Protein 8E5D (pdb70)

Nearest PDB structures (foldseek):
  8e5e-assembly1_A  TM=1.001E+00  e=7.932E-30  Burkholderia cenocepacia
  6u08-assembly4_G  TM=1.001E+00  e=7.560E-28  Burkholderia cenocepacia
  3vow-assembly2_B  TM=5.493E-01  e=1.308E-01  Homo sapiens
  4j4j-assembly1_A  TM=4.935E-01  e=2.677E-01  Homo sapiens
  8rxx-assembly1_LR  TM=5.336E-01  e=4.122E+00  Leishmania major strain Friedlin

Secondary structure (DSSP, 8-state):
-EEEETTEEEEPPP----SSS-EEEEEEE-TTS-EEEEEEES----S-TTSTTTTSHHHHHHHHHHHHT--EEEEEE--TT-B-HHHHHHHHHHSPTT-EEEEEPPTT----STT-BSS-EEEE--S--PPP----

Foldseek 3Di:
DWDDAPPDTDDADDDDACPPKKKKKKWHADPVRDIDIDIAIADDDAQCPVQPCCRHPLNVVQLVCVVVVGQEMEMEMEALQADAQSCVPCSLQSHAAQRKYKYAYDPNRHHDDPRGDNHIDIHGHDHHYRDGDDDD

Solvent-accessible surface area: 7629 Å² total; per-residue (Å²): 95,54,62,64,2,52,121,73,122,21,61,66,40,179,45,78,96,83,125,52,75,21,21,0,12,0,25,41,48,46,158,102,35,29,57,74,66,90,102,18,57,26,59,47,144,44,93,41,95,77,30,54,0,0,16,62,4,4,0,41,0,0,23,41,0,70,115,83,64,19,85,61,0,2,0,3,9,13,24,57,76,5,7,35,16,111,4,48,119,61,0,62,29,0,0,33,110,118,4,83,0,15,1,12,10,38,167,66,12,122,56,106,154,237,44,22,22,23,110,34,73,80,9,62,5,50,86,92,62,13,160,87,50,150,189,217

Structure (mmCIF, N/CA/C/O backbone):
data_8E5D
#
_entry.id   8E5D
#
_cell.length_a   31.699
_cell.length_b   94.611
_cell.length_c   138.465
_cell.angle_alpha   90.00
_cell.angle_beta   90.00
_cell.angle_gamma   90.00
#
_symmetry.space_group_name_H-M   'P 2 2 21'
#
loop_
_entity.id
_entity.type
_entity.pdbx_description
1 polymer 'Double-stranded DNA deaminase toxin A'
2 polymer "DNA (5'-D(*GP*TP*AP*CP*CP*GP*GP*AP*CP*GP*TP*TP*GP*C)-3')"
3 polymer "DNA (5'-D(*GP*TP*AP*CP*CP*GP*GP*AP*CP*GP*TP*TP*GP*C)-3')"
4 non-polymer 'ZINC ION'
5 non-polymer 'MAGNESIUM ION'
6 non-polymer 'PHOSPHATE ION'
7 water water
#
loop_
_atom_site.group_PDB
_atom_site.id
_atom_site.type_symbol
_atom_site.label_atom_id
_atom_site.label_alt_id
_atom_site.label_comp_id
_atom_site.label_asym_id
_atom_site.label_entity_id
_atom_site.label_seq_id
_atom_site.pdbx_PDB_ins_code
_atom_site.Cartn_x
_atom_site.Cartn_y
_atom_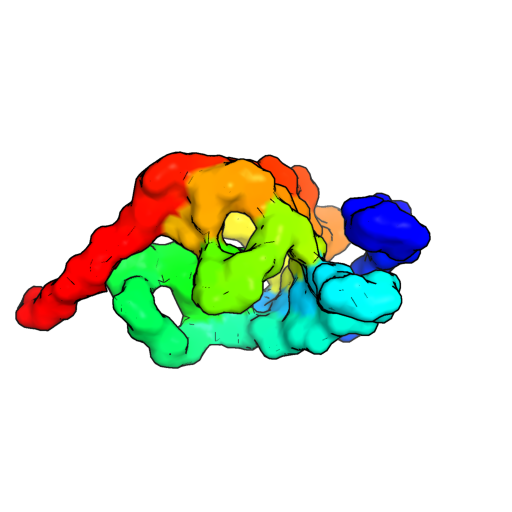site.Cartn_z
_atom_site.occupancy
_atom_site.B_iso_or_equiv
_atom_site.auth_seq_id
_atom_site.auth_comp_id
_atom_site.auth_asym_id
_atom_site.auth_atom_id
_atom_site.pdbx_PDB_model_num
ATOM 1 N N . GLY A 1 1 ? 11.688 -1.459 -2.647 1.00 71.72 1290 GLY A N 1
ATOM 2 C CA . GLY A 1 1 ? 11.000 -2.610 -3.200 1.00 48.63 1290 GLY A CA 1
ATOM 3 C C . GLY A 1 1 ? 9.491 -2.462 -3.158 1.00 59.41 1290 GLY A C 1
ATOM 4 O O . GLY A 1 1 ? 8.788 -3.322 -2.619 1.00 56.15 1290 GLY A O 1
ATOM 5 N N . SER A 1 2 ? 8.992 -1.367 -3.727 1.00 50.08 1291 SER A N 1
ATOM 6 C CA . SER A 1 2 ? 7.564 -1.096 -3.801 1.00 43.86 1291 SER A CA 1
ATOM 7 C C . SER A 1 2 ? 7.082 -1.156 -5.248 1.00 59.71 1291 SER A C 1
ATOM 8 O O . SER A 1 2 ? 7.864 -1.057 -6.200 1.00 57.78 1291 SER A O 1
ATOM 11 N N . TYR A 1 3 ? 5.768 -1.301 -5.403 1.00 48.14 1292 TYR A N 1
ATOM 12 C CA . TYR A 1 3 ? 5.160 -1.560 -6.699 1.00 44.51 1292 TYR A CA 1
ATOM 13 C C . TYR A 1 3 ? 3.925 -0.693 -6.875 1.00 48.27 1292 TYR A C 1
ATOM 14 O O . TYR A 1 3 ? 3.190 -0.444 -5.916 1.00 53.11 1292 TYR A O 1
ATOM 23 N N . ALA A 1 4 ? 3.703 -0.242 -8.107 1.00 47.11 1293 ALA A N 1
ATOM 24 C CA . ALA A 1 4 ? 2.649 0.717 -8.404 1.00 40.69 1293 ALA A CA 1
ATOM 25 C C . ALA A 1 4 ? 1.370 -0.018 -8.779 1.00 47.28 1293 ALA A C 1
ATOM 26 O O . ALA A 1 4 ? 1.354 -0.821 -9.719 1.00 67.72 1293 ALA A O 1
ATOM 28 N N . LEU A 1 5 ? 0.304 0.262 -8.040 1.00 49.41 1294 LEU A N 1
ATOM 29 C CA . LEU A 1 5 ? -1.032 -0.255 -8.317 1.00 46.87 1294 LEU A CA 1
ATOM 30 C C . LEU A 1 5 ? -1.943 0.968 -8.331 1.00 60.44 1294 LEU A C 1
ATOM 31 O O . LEU A 1 5 ? -2.401 1.424 -7.277 1.00 67.55 1294 LEU A O 1
ATOM 36 N N . GLY A 1 6 ? -2.176 1.519 -9.520 1.00 50.81 1295 GLY A N 1
ATOM 37 C CA . GLY A 1 6 ? -2.839 2.795 -9.629 1.00 50.50 1295 GLY A CA 1
ATOM 38 C C . GLY A 1 6 ? -2.078 3.855 -8.857 1.00 64.47 1295 GLY A C 1
ATOM 39 O O . GLY A 1 6 ? -0.864 4.020 -9.013 1.00 53.14 1295 GLY A O 1
ATOM 40 N N . PRO A 1 7 ? -2.776 4.589 -7.991 1.00 65.59 1296 PRO A N 1
ATOM 41 C CA . PRO A 1 7 ? -2.110 5.590 -7.151 1.00 57.96 1296 PRO A CA 1
ATOM 42 C C . PRO A 1 7 ? -1.494 5.037 -5.875 1.00 66.13 1296 PRO A C 1
ATOM 43 O O . PRO A 1 7 ? -1.037 5.827 -5.042 1.00 52.82 1296 PRO A O 1
ATOM 47 N N . TYR A 1 8 ? -1.466 3.718 -5.693 1.00 61.95 1297 TYR A N 1
ATOM 48 C CA . TYR A 1 8 ? -0.890 3.119 -4.499 1.00 54.81 1297 TYR A CA 1
ATOM 49 C C . TYR A 1 8 ? 0.507 2.582 -4.786 1.00 54.46 1297 TYR A C 1
ATOM 50 O O . TYR A 1 8 ? 0.804 2.122 -5.890 1.00 51.97 1297 TYR A O 1
ATOM 59 N N . GLN A 1 9 ? 1.362 2.646 -3.770 1.00 56.61 1298 GLN A N 1
ATOM 60 C CA . GLN A 1 9 ? 2.745 2.183 -3.855 1.00 38.82 1298 GLN A CA 1
ATOM 61 C C . GLN A 1 9 ? 2.929 1.164 -2.733 1.00 42.88 1298 GLN A C 1
ATOM 62 O O . GLN A 1 9 ? 3.119 1.542 -1.572 1.00 48.79 1298 GLN A O 1
ATOM 68 N N . ILE A 1 10 ? 2.872 -0.124 -3.075 1.00 40.66 1299 ILE A N 1
ATOM 69 C CA . ILE A 1 10 ? 2.716 -1.202 -2.103 1.00 38.08 1299 ILE A CA 1
ATOM 70 C C . ILE A 1 10 ? 3.962 -2.073 -2.066 1.00 36.41 1299 ILE A C 1
ATOM 71 O O . ILE A 1 10 ? 4.489 -2.467 -3.110 1.00 44.39 1299 ILE A O 1
ATOM 76 N N . SER A 1 11 ? 4.411 -2.399 -0.858 1.00 36.31 1300 SER A N 1
ATOM 77 C CA . SER A 1 11 ? 5.516 -3.317 -0.629 1.00 44.40 1300 SER A CA 1
ATOM 78 C C . SER A 1 11 ? 4.993 -4.623 -0.045 1.00 42.37 1300 SER A C 1
ATOM 79 O O . SER A 1 11 ? 3.816 -4.753 0.301 1.00 53.90 1300 SER A O 1
ATOM 82 N N . ALA A 1 12 ? 5.894 -5.590 0.065 1.00 49.89 1301 ALA A N 1
ATOM 83 C CA . ALA A 1 12 ? 5.510 -6.922 0.499 1.00 37.92 1301 ALA A CA 1
ATOM 84 C C . ALA A 1 12 ? 4.930 -6.877 1.908 1.00 48.79 1301 ALA A C 1
ATOM 85 O O . ALA A 1 12 ? 5.542 -6.284 2.808 1.00 46.52 1301 ALA A O 1
ATOM 87 N N . PRO A 1 13 ? 3.761 -7.463 2.136 1.00 44.51 1302 PRO A N 1
ATOM 88 C CA . PRO A 1 13 ? 3.243 -7.597 3.496 1.00 46.79 1302 PRO A CA 1
ATOM 89 C C . PRO A 1 13 ? 3.847 -8.823 4.161 1.00 42.79 1302 PRO A C 1
ATOM 90 O O . PRO A 1 13 ? 4.486 -9.655 3.520 1.00 55.59 1302 PRO A O 1
ATOM 94 N N . GLN A 1 14 ? 3.618 -8.932 5.464 1.00 58.25 1303 GLN A N 1
ATOM 95 C CA . GLN A 1 14 ? 4.101 -10.093 6.199 1.00 64.74 1303 GLN A CA 1
ATOM 96 C C . GLN A 1 14 ? 3.346 -11.335 5.738 1.00 55.35 1303 GLN A C 1
ATOM 97 O O . GLN A 1 14 ? 2.112 -11.376 5.786 1.00 62.42 1303 GLN A O 1
ATOM 103 N N . LEU A 1 15 ? 4.090 -12.336 5.266 1.00 47.01 1304 LEU A N 1
ATOM 104 C CA . LEU A 1 15 ? 3.566 -13.611 4.805 1.00 52.44 1304 LEU A CA 1
ATOM 105 C C . LEU A 1 15 ? 4.045 -14.728 5.721 1.00 49.16 1304 LEU A C 1
ATOM 106 O O . LEU A 1 15 ? 5.127 -14.626 6.309 1.00 56.41 1304 LEU A O 1
ATOM 111 N N . PRO A 1 16 ? 3.267 -15.800 5.872 1.00 44.91 1305 PRO A N 1
ATOM 112 C CA . PRO A 1 16 ? 3.725 -16.921 6.700 1.00 43.99 1305 PRO A CA 1
ATOM 113 C C . PRO A 1 16 ? 5.015 -17.513 6.153 1.00 58.58 1305 PRO A C 1
ATOM 114 O O . PRO A 1 16 ? 5.256 -17.527 4.945 1.00 61.84 1305 PRO A O 1
ATOM 118 N N . ALA A 1 17 ? 5.863 -17.977 7.066 1.00 57.10 1306 ALA A N 1
ATOM 119 C CA . ALA A 1 17 ? 7.100 -18.621 6.657 1.00 50.81 1306 ALA A CA 1
ATOM 120 C C . ALA A 1 17 ? 6.788 -19.842 5.802 1.00 59.76 1306 ALA A C 1
ATOM 121 O O . ALA A 1 17 ? 5.882 -20.621 6.111 1.00 56.71 1306 ALA A O 1
ATOM 123 N N . TYR A 1 18 ? 7.539 -19.993 4.710 1.00 57.67 1307 TYR A N 1
ATOM 124 C CA . TYR A 1 18 ? 7.280 -21.035 3.724 1.00 55.37 1307 TYR A CA 1
ATOM 125 C C . TYR A 1 18 ? 7.360 -22.421 4.354 1.00 63.56 1307 TYR A C 1
ATOM 126 O O . TYR A 1 18 ? 8.436 -22.865 4.772 1.00 58.43 1307 TYR A O 1
ATOM 135 N N . ASN A 1 19 ? 6.218 -23.102 4.435 1.00 52.63 1308 ASN A N 1
ATOM 136 C CA . ASN A 1 19 ? 6.130 -24.444 4.988 1.00 50.12 1308 ASN A CA 1
ATOM 137 C C . ASN A 1 19 ? 5.987 -25.511 3.910 1.00 61.08 1308 ASN A C 1
ATOM 138 O O . ASN A 1 19 ? 5.690 -26.666 4.233 1.00 70.81 1308 ASN A O 1
ATOM 143 N N . GLY A 1 20 ? 6.180 -25.150 2.638 1.00 61.06 1309 GLY A N 1
ATOM 144 C CA . GLY A 1 20 ? 6.000 -26.049 1.515 1.00 52.52 1309 GLY A CA 1
ATOM 145 C C . GLY A 1 20 ? 4.813 -25.696 0.637 1.00 60.99 1309 GLY A C 1
ATOM 146 O O . GLY A 1 20 ? 4.823 -26.011 -0.560 1.00 64.37 1309 GLY A O 1
ATOM 147 N N . GLN A 1 21 ? 3.794 -25.054 1.206 1.00 62.08 1310 GLN A N 1
ATOM 148 C CA . GLN A 1 21 ? 2.625 -24.599 0.465 1.00 53.78 1310 GLN A CA 1
ATOM 149 C C . GLN A 1 21 ? 2.725 -23.091 0.271 1.00 52.86 1310 GLN A C 1
ATOM 150 O O . GLN A 1 21 ? 2.851 -22.343 1.249 1.00 59.40 1310 GLN A O 1
ATOM 156 N N . THR A 1 22 ? 2.669 -22.648 -0.983 1.00 56.02 1311 THR A N 1
ATOM 157 C CA . THR A 1 22 ? 2.809 -21.227 -1.272 1.00 46.32 1311 THR A CA 1
ATOM 158 C C . THR A 1 22 ? 1.570 -20.464 -0.821 1.00 52.05 1311 THR A C 1
ATOM 159 O O . THR A 1 22 ? 0.434 -20.912 -1.006 1.00 55.51 1311 THR A O 1
ATOM 163 N N . VAL A 1 23 ? 1.800 -19.314 -0.202 1.00 48.20 1312 VAL A N 1
ATOM 164 C CA . VAL A 1 23 ? 0.741 -18.423 0.241 1.00 48.37 1312 VAL A CA 1
ATOM 165 C C . VAL A 1 23 ? 1.071 -17.030 -0.267 1.00 44.25 1312 VAL A C 1
ATOM 166 O O . VAL A 1 23 ? 2.234 -16.611 -0.240 1.00 45.23 1312 VAL A O 1
ATOM 170 N N . GLY A 1 24 ? 0.054 -16.319 -0.748 1.00 43.59 1313 GLY A N 1
ATOM 171 C CA . GLY A 1 24 ? 0.258 -14.987 -1.270 1.00 36.85 1313 GLY A CA 1
ATOM 172 C C . GLY A 1 24 ? -0.878 -14.060 -0.887 1.00 42.52 1313 GLY A C 1
ATOM 173 O O . GLY A 1 24 ? -1.954 -14.485 -0.460 1.00 39.17 1313 GLY A O 1
ATOM 174 N N . THR A 1 25 ? -0.605 -12.772 -1.051 1.00 37.36 1314 THR A N 1
ATOM 175 C CA . THR A 1 25 ? -1.594 -11.719 -0.894 1.00 33.04 1314 THR A CA 1
ATOM 176 C C . THR A 1 25 ? -1.736 -10.984 -2.218 1.00 37.06 1314 THR A C 1
ATOM 177 O O . THR A 1 25 ? -0.734 -10.626 -2.848 1.00 39.02 1314 THR A O 1
ATOM 181 N N . PHE A 1 26 ? -2.982 -10.770 -2.632 1.00 36.99 1315 PHE A N 1
ATOM 182 C CA . PHE A 1 26 ? -3.336 -10.154 -3.899 1.00 37.32 1315 PHE A CA 1
ATOM 183 C C . PHE A 1 26 ? -4.014 -8.820 -3.621 1.00 40.16 1315 PHE A C 1
ATOM 184 O O . PHE A 1 26 ? -4.844 -8.717 -2.717 1.00 53.83 1315 PHE A O 1
ATOM 192 N N . TYR A 1 27 ? -3.638 -7.796 -4.376 1.00 33.06 1316 TYR A N 1
ATOM 193 C CA . TYR A 1 27 ? -4.158 -6.448 -4.223 1.00 43.10 1316 TYR A CA 1
ATOM 194 C C . TYR A 1 27 ? -4.707 -5.974 -5.560 1.00 38.60 1316 TYR A C 1
ATOM 195 O O . TYR A 1 27 ? -4.089 -6.191 -6.610 1.00 48.42 1316 TYR A O 1
ATOM 204 N N . TYR A 1 28 ? -5.872 -5.332 -5.514 1.00 46.24 1317 TYR A N 1
ATOM 205 C CA . TYR A 1 28 ? -6.439 -4.653 -6.674 1.00 42.04 1317 TYR A CA 1
ATOM 206 C C . TYR A 1 28 ? -7.122 -3.376 -6.201 1.00 44.05 1317 TYR A C 1
ATOM 207 O O . TYR A 1 28 ? -7.206 -3.098 -5.000 1.00 44.33 1317 TYR A O 1
ATOM 216 N N . VAL A 1 29 ? -7.593 -2.578 -7.152 1.00 48.74 1318 VAL A N 1
ATOM 217 C CA . VAL A 1 29 ? -8.264 -1.318 -6.857 1.00 50.21 1318 VAL A CA 1
ATOM 218 C C . VAL A 1 29 ? -9.707 -1.428 -7.326 1.00 48.91 1318 VAL A C 1
ATOM 219 O O . VAL A 1 29 ? -9.963 -1.748 -8.493 1.00 49.95 1318 VAL A O 1
ATOM 223 N N . ASN A 1 30 ? -10.647 -1.170 -6.420 1.00 47.91 1319 ASN A N 1
ATOM 224 C CA . ASN A 1 30 ? -12.057 -1.345 -6.737 1.00 50.79 1319 ASN A CA 1
ATOM 225 C C . ASN A 1 30 ? -12.581 -0.110 -7.466 1.00 67.87 1319 ASN A C 1
ATOM 226 O O . ASN A 1 30 ? -11.838 0.826 -7.778 1.00 65.25 1319 ASN A O 1
ATOM 231 N N . ASP A 1 31 ? -13.889 -0.105 -7.734 1.00 61.48 1320 ASP A N 1
ATOM 232 C CA . ASP A 1 31 ? -14.495 0.956 -8.528 1.00 55.93 1320 ASP A CA 1
ATOM 233 C C . ASP A 1 31 ? -14.444 2.300 -7.814 1.00 66.37 1320 ASP A C 1
ATOM 234 O O . ASP A 1 31 ? -14.447 3.348 -8.470 1.00 62.63 1320 ASP A O 1
ATOM 239 N N . ALA A 1 32 ? -14.392 2.296 -6.483 1.00 66.51 1321 ALA A N 1
ATOM 240 C CA . ALA A 1 32 ? -14.420 3.527 -5.703 1.00 62.18 1321 ALA A CA 1
ATOM 241 C C . ALA A 1 32 ? -13.043 4.143 -5.498 1.00 64.23 1321 ALA A C 1
ATOM 242 O O . ALA A 1 32 ? -12.948 5.220 -4.901 1.00 62.08 1321 ALA A O 1
ATOM 244 N N . GLY A 1 33 ? -11.980 3.497 -5.976 1.00 60.40 1322 GLY A N 1
ATOM 245 C CA . GLY A 1 33 ? -10.633 3.978 -5.764 1.00 57.34 1322 GLY A CA 1
ATOM 246 C C . GLY A 1 33 ? -9.928 3.383 -4.566 1.00 61.25 1322 GLY A C 1
ATOM 247 O O . GLY A 1 33 ? -8.722 3.609 -4.403 1.00 65.40 1322 GLY A O 1
ATOM 248 N N . GLY A 1 34 ? -10.637 2.636 -3.721 1.00 64.21 1323 GLY A N 1
ATOM 249 C CA . GLY A 1 34 ? -10.001 2.000 -2.588 1.00 50.89 1323 GLY A CA 1
ATOM 250 C C . GLY A 1 34 ? -9.160 0.810 -3.000 1.00 58.04 1323 GLY A C 1
ATOM 251 O O . GLY A 1 34 ? -9.283 0.264 -4.097 1.00 59.37 1323 GLY A O 1
ATOM 252 N N . LEU A 1 35 ? -8.275 0.402 -2.100 1.00 47.41 1324 LEU A N 1
ATOM 253 C CA . LEU A 1 35 ? -7.417 -0.748 -2.337 1.00 47.30 1324 LEU A CA 1
ATOM 254 C C . LEU A 1 35 ? -7.957 -1.948 -1.574 1.00 51.52 1324 LEU A C 1
ATOM 255 O O . LEU A 1 35 ? -8.224 -1.855 -0.371 1.00 49.76 1324 LEU A O 1
ATOM 260 N N . GLU A 1 36 ? -8.109 -3.068 -2.274 1.00 44.63 1325 GLU A N 1
ATOM 261 C CA . GLU A 1 36 ? -8.626 -4.300 -1.705 1.00 48.00 1325 GLU A CA 1
ATOM 262 C C . GLU A 1 36 ? -7.547 -5.373 -1.744 1.00 52.13 1325 GLU A C 1
ATOM 263 O O . GLU A 1 36 ? -6.784 -5.463 -2.715 1.00 44.57 1325 GLU A O 1
ATOM 269 N N . SER A 1 37 ? -7.493 -6.184 -0.684 1.00 43.23 1326 SER A N 1
ATOM 270 C CA . SER A 1 37 ? -6.592 -7.323 -0.599 1.00 45.24 1326 SER A CA 1
ATOM 271 C C . SER A 1 37 ? -7.391 -8.611 -0.460 1.00 47.66 1326 SER A C 1
ATOM 272 O O . SER A 1 37 ? -8.523 -8.609 0.030 1.00 60.08 1326 SER A O 1
ATOM 275 N N . LYS A 1 38 ? -6.776 -9.713 -0.884 1.00 40.03 1327 LYS A N 1
ATOM 276 C CA . LYS A 1 38 ? -7.349 -11.048 -0.752 1.00 42.88 1327 LYS A CA 1
ATOM 277 C C . LYS A 1 38 ? -6.208 -12.049 -0.625 1.00 43.13 1327 LYS A C 1
ATOM 278 O O . LYS A 1 38 ? -5.239 -11.978 -1.384 1.00 43.78 1327 LYS A O 1
ATOM 284 N N . VAL A 1 39 ? -6.314 -12.974 0.328 1.00 41.91 1328 VAL A N 1
ATOM 285 C CA . VAL A 1 39 ? -5.250 -13.934 0.610 1.00 41.62 1328 VAL A CA 1
ATOM 286 C C . VAL A 1 39 ? -5.539 -15.247 -0.106 1.00 50.18 1328 VAL A C 1
ATOM 287 O O . VAL A 1 39 ? -6.652 -15.781 -0.023 1.00 49.84 1328 VAL A O 1
ATOM 291 N N . PHE A 1 40 ? -4.528 -15.779 -0.791 1.00 41.72 1329 PHE A N 1
ATOM 292 C CA . PHE A 1 40 ? -4.644 -17.010 -1.554 1.00 39.81 1329 PHE A CA 1
ATOM 293 C C . PHE A 1 40 ? -3.655 -18.047 -1.039 1.00 48.30 1329 PHE A C 1
ATOM 294 O O . PHE A 1 40 ? -2.497 -17.731 -0.744 1.00 44.00 1329 PHE A O 1
ATOM 302 N N . SER A 1 41 ? -4.119 -19.288 -0.943 1.00 49.37 1330 SER A N 1
ATOM 303 C CA . SER A 1 41 ? -3.314 -20.413 -0.496 1.00 39.89 1330 SER A CA 1
ATOM 304 C C . SER A 1 41 ? -3.338 -21.475 -1.583 1.00 43.98 1330 SER A C 1
ATOM 305 O O . SER A 1 41 ? -4.415 -21.889 -2.027 1.00 49.54 1330 SER A O 1
ATOM 308 N N . SER A 1 42 ? -2.157 -21.925 -1.996 1.00 50.11 1331 SER A N 1
ATOM 309 C CA . SER A 1 42 ? -2.060 -22.744 -3.197 1.00 56.01 1331 SER A CA 1
ATOM 310 C C . SER A 1 42 ? -2.744 -24.094 -3.014 1.00 50.72 1331 SER A C 1
ATOM 311 O O . SER A 1 42 ? -2.615 -24.744 -1.973 1.00 54.10 1331 SER A O 1
ATOM 314 N N . GLY A 1 43 ? -3.502 -24.497 -4.032 1.00 54.95 1332 GLY A N 1
ATOM 315 C CA . GLY A 1 43 ? -3.895 -25.882 -4.197 1.00 48.56 1332 GLY A CA 1
ATOM 316 C C . GLY A 1 43 ? -5.246 -26.297 -3.655 1.00 51.55 1332 GLY A C 1
ATOM 317 O O . GLY A 1 43 ? -5.361 -27.362 -3.041 1.00 89.62 1332 GLY A O 1
ATOM 318 N N . GLY A 1 44 ? -6.279 -25.497 -3.884 1.00 46.01 1333 GLY A N 1
ATOM 319 C CA . GLY A 1 44 ? -7.615 -25.890 -3.498 1.00 56.41 1333 GLY A CA 1
ATOM 320 C C . GLY A 1 44 ? -8.308 -26.671 -4.595 1.00 42.63 1333 GLY A C 1
ATOM 321 O O . GLY A 1 44 ? -7.668 -27.300 -5.441 1.00 55.38 1333 GLY A O 1
ATOM 322 N N . PRO A 1 45 ? -9.635 -26.666 -4.587 1.00 57.92 1334 PRO A N 1
ATOM 323 C CA . PRO A 1 45 ? -10.377 -27.097 -5.774 1.00 56.49 1334 PRO A CA 1
ATOM 324 C C . PRO A 1 45 ? -10.352 -26.003 -6.829 1.00 47.16 1334 PRO A C 1
ATOM 325 O O . PRO A 1 45 ? -10.210 -24.816 -6.528 1.00 47.12 1334 PRO A O 1
ATOM 329 N N . THR A 1 46 ? -10.487 -26.409 -8.085 1.00 41.74 1335 THR A N 1
ATOM 330 C CA . THR A 1 46 ? -10.313 -25.433 -9.146 1.00 47.02 1335 THR A CA 1
ATOM 331 C C . THR A 1 46 ? -11.221 -25.775 -10.316 1.00 37.93 1335 THR A C 1
ATOM 332 O O . THR A 1 46 ? -11.513 -26.952 -10.547 1.00 45.27 1335 THR A O 1
ATOM 336 N N . PRO A 1 47 ? -11.691 -24.772 -11.063 1.00 39.43 1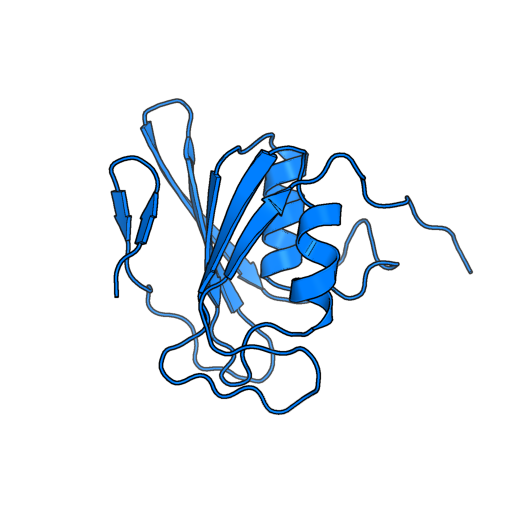336 PRO A N 1
ATOM 337 C CA . PRO A 1 47 ? -12.417 -25.070 -12.306 1.00 47.71 1336 PRO A CA 1
ATOM 338 C C . PRO A 1 47 ? -11.524 -25.613 -13.411 1.00 42.11 1336 PRO A C 1
ATOM 339 O O . PRO A 1 47 ? -12.043 -26.190 -14.373 1.00 38.86 1336 PRO A O 1
ATOM 343 N N . TYR A 1 48 ? -10.206 -25.463 -13.311 1.00 35.32 1337 TYR A N 1
ATOM 344 C CA . TYR A 1 48 ? -9.291 -25.862 -14.380 1.00 41.32 1337 TYR A CA 1
ATOM 345 C C . TYR A 1 48 ? -8.203 -26.795 -13.848 1.00 42.32 1337 TYR A C 1
ATOM 346 O O . TYR A 1 48 ? -7.023 -26.430 -13.782 1.00 42.85 1337 TYR A O 1
ATOM 355 N N . PRO A 1 49 ? -8.571 -28.029 -13.481 1.00 44.48 1338 PRO A N 1
ATOM 356 C CA . PRO A 1 49 ? -7.544 -29.012 -13.100 1.00 35.04 1338 PRO A CA 1
ATOM 357 C C . PRO A 1 49 ? -6.642 -29.417 -14.249 1.00 37.35 1338 PRO A C 1
ATOM 358 O O . PRO A 1 49 ? -5.563 -29.970 -13.999 1.00 37.57 1338 PRO A O 1
ATOM 362 N N . ASN A 1 50 ? -7.049 -29.166 -15.493 1.00 33.20 1339 ASN A N 1
ATOM 363 C CA . ASN A 1 50 ? -6.215 -29.403 -16.665 1.00 34.84 1339 ASN A CA 1
ATOM 364 C C . ASN A 1 50 ? -5.136 -28.340 -16.850 1.00 39.92 1339 ASN A C 1
ATOM 365 O O . ASN A 1 50 ? -4.414 -28.375 -17.855 1.00 34.85 1339 ASN A O 1
ATOM 370 N N . TYR A 1 51 ? -5.015 -27.399 -15.917 1.00 41.40 1340 TYR A N 1
ATOM 371 C CA . TYR A 1 51 ? -3.987 -26.364 -15.953 1.00 35.07 1340 TYR A CA 1
ATOM 372 C C . TYR A 1 51 ? -3.139 -26.494 -14.696 1.00 29.32 1340 TYR A C 1
ATOM 373 O O . TYR A 1 51 ? -3.614 -26.208 -13.592 1.00 40.04 1340 TYR A O 1
ATOM 382 N N . ALA A 1 52 ? -1.885 -26.916 -14.872 1.00 37.83 1341 ALA A N 1
ATOM 383 C CA . ALA A 1 52 ? -0.994 -27.178 -13.748 1.00 34.36 1341 ALA A CA 1
ATOM 384 C C . ALA A 1 52 ? -0.739 -25.946 -12.886 1.00 34.90 1341 ALA A C 1
ATOM 385 O O . ALA A 1 52 ? -0.309 -26.092 -11.737 1.00 39.16 1341 ALA A O 1
ATOM 387 N N . ASN A 1 53 ? -0.973 -24.741 -13.410 1.00 34.09 1342 ASN A N 1
ATOM 388 C CA . ASN A 1 53 ? -0.749 -23.516 -12.655 1.00 23.90 1342 ASN A CA 1
ATOM 389 C C . ASN A 1 53 ? -2.023 -22.946 -12.060 1.00 33.11 1342 ASN A C 1
A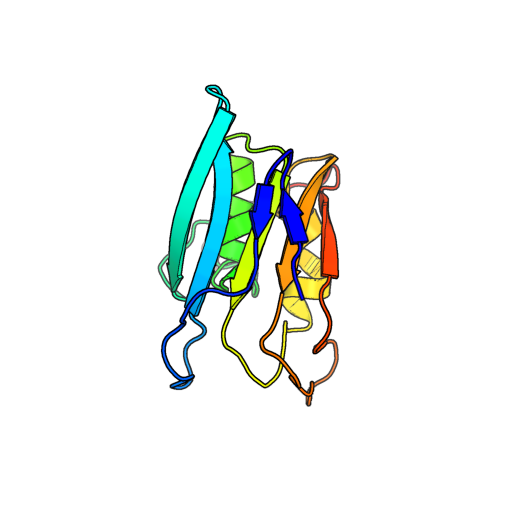TOM 390 O O . ASN A 1 53 ? -1.950 -21.955 -11.331 1.00 34.96 1342 ASN A O 1
ATOM 395 N N . ALA A 1 54 ? -3.185 -23.535 -12.358 1.00 32.61 1343 ALA A N 1
ATOM 396 C CA . ALA A 1 54 ? -4.446 -22.953 -11.905 1.00 39.53 1343 ALA A CA 1
ATOM 397 C C . ALA A 1 54 ? -4.524 -22.911 -10.385 1.00 45.51 1343 ALA A C 1
ATOM 398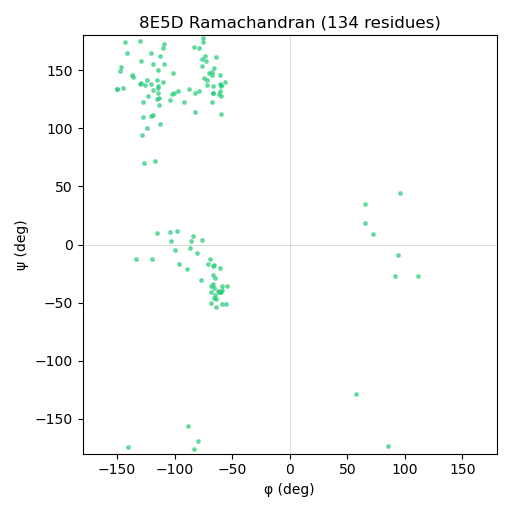 O O . ALA A 1 54 ? -5.003 -21.926 -9.808 1.00 44.66 1343 ALA A O 1
ATOM 400 N N . GLY A 1 55 ? -4.043 -23.961 -9.719 1.00 39.70 1344 GLY A N 1
ATOM 401 C CA . GLY A 1 55 ? -4.106 -24.029 -8.270 1.00 31.93 1344 GLY A CA 1
ATOM 402 C C . GLY A 1 55 ? -3.040 -23.255 -7.530 1.00 34.71 1344 GLY A C 1
ATOM 403 O O . GLY A 1 55 ? -3.107 -23.168 -6.302 1.00 51.70 1344 GLY A O 1
ATOM 404 N N . HIS A 1 56 ? -2.059 -22.699 -8.236 1.00 42.64 1345 HIS A N 1
ATOM 405 C CA . HIS A 1 56 ? -1.027 -21.900 -7.596 1.00 45.96 1345 HIS A CA 1
ATOM 406 C C . HIS A 1 56 ? -1.575 -20.526 -7.213 1.00 41.90 1345 HIS A C 1
ATOM 407 O O . HIS A 1 56 ? -2.704 -20.156 -7.547 1.00 45.50 1345 HIS A O 1
ATOM 414 N N . VAL A 1 57 ? -0.746 -19.758 -6.504 1.00 40.46 1346 VAL A N 1
ATOM 415 C CA . VAL A 1 57 ? -1.163 -18.436 -6.042 1.00 33.92 1346 VAL A CA 1
ATOM 416 C C . VAL A 1 57 ? -1.421 -17.513 -7.230 1.00 40.25 1346 VAL A C 1
ATOM 417 O O . VAL A 1 57 ? -2.446 -16.820 -7.300 1.00 40.85 1346 VAL A O 1
ATOM 421 N N . ALA A 1 58 ? -0.498 -17.496 -8.190 1.00 32.16 1347 ALA A N 1
ATOM 422 C CA . ALA A 1 58 ? -0.680 -16.636 -9.354 1.00 31.04 1347 ALA A CA 1
ATOM 423 C C . ALA A 1 58 ? -1.837 -17.120 -10.219 1.00 42.38 1347 ALA A C 1
ATOM 424 O O . ALA A 1 58 ? -2.581 -16.309 -10.781 1.00 46.48 1347 ALA A O 1
ATOM 426 N N . GLY A 1 59 ? -2.024 -18.438 -10.315 1.00 33.00 1348 GLY A N 1
ATOM 427 C CA . GLY A 1 59 ? -3.159 -18.956 -11.065 1.00 42.99 1348 GLY A CA 1
ATOM 428 C C . GLY A 1 59 ? -4.499 -18.603 -10.444 1.00 41.38 1348 GLY A C 1
ATOM 429 O O . GLY A 1 59 ? -5.430 -18.189 -11.148 1.00 45.22 1348 GLY A O 1
ATOM 430 N N . GLN A 1 60 ? -4.627 -18.779 -9.124 1.00 34.10 1349 GLN A N 1
ATOM 431 C CA . GLN A 1 60 ? -5.855 -18.365 -8.452 1.00 36.44 1349 GLN A CA 1
ATOM 432 C C . GLN A 1 60 ? -6.096 -16.870 -8.619 1.00 35.29 1349 GLN A C 1
ATOM 433 O O . GLN A 1 60 ? -7.234 -16.440 -8.839 1.00 44.17 1349 GLN A O 1
ATOM 439 N N . SER A 1 61 ? -5.037 -16.062 -8.515 1.00 29.44 1350 SER A N 1
ATOM 440 C CA . SER A 1 61 ? -5.181 -14.623 -8.709 1.00 28.48 1350 SER A CA 1
ATOM 441 C C . SER A 1 61 ? -5.670 -14.298 -10.116 1.00 34.76 1350 SER A C 1
ATOM 442 O O . SER A 1 61 ? -6.522 -13.418 -10.304 1.00 38.13 1350 SER A O 1
ATOM 445 N N . ALA A 1 62 ? -5.142 -15.003 -11.118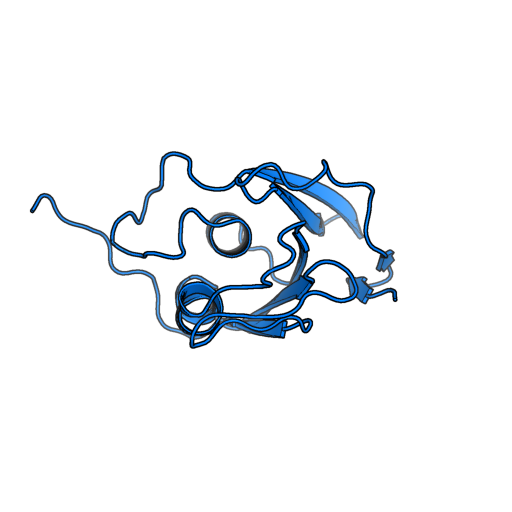 1.00 34.95 1351 ALA A N 1
ATOM 446 C CA . ALA A 1 62 ? -5.530 -14.738 -12.499 1.00 26.80 1351 ALA A CA 1
ATOM 447 C C . ALA A 1 62 ? -6.977 -15.138 -12.751 1.00 32.75 1351 ALA A C 1
ATOM 448 O O . ALA A 1 62 ? -7.717 -14.430 -13.446 1.00 36.67 1351 ALA A O 1
ATOM 450 N N . LEU A 1 63 ? -7.395 -16.278 -12.204 1.00 42.44 1352 LEU A N 1
ATOM 451 C CA . LEU A 1 63 ? -8.791 -16.674 -12.344 1.00 35.99 1352 LEU A CA 1
ATOM 452 C C . LEU A 1 63 ? -9.712 -15.729 -11.586 1.00 42.11 1352 LEU A C 1
ATOM 453 O O . LEU A 1 63 ? -10.833 -15.466 -12.037 1.00 38.07 1352 LEU A O 1
ATOM 458 N N . PHE A 1 64 ? -9.257 -15.192 -10.451 1.00 39.57 1353 PHE A N 1
ATOM 459 C CA . PHE A 1 64 ? -10.065 -14.208 -9.742 1.00 33.75 1353 PHE A CA 1
ATOM 460 C C . PHE A 1 64 ? -10.219 -12.938 -10.567 1.00 27.01 1353 PHE A C 1
ATOM 461 O O . PHE A 1 64 ? -11.287 -12.319 -10.573 1.00 32.91 1353 PHE A O 1
ATOM 469 N N . MET A 1 65 ? -9.166 -12.544 -11.285 1.00 38.27 1354 MET A N 1
ATOM 470 C CA . MET A 1 65 ? -9.259 -11.368 -12.149 1.00 38.21 1354 MET A CA 1
ATOM 471 C C . MET A 1 65 ? -10.188 -11.618 -13.336 1.00 31.21 1354 MET A C 1
ATOM 472 O O . MET A 1 65 ? -11.073 -10.805 -13.622 1.00 45.29 1354 MET A O 1
ATOM 477 N N . ARG A 1 66 ? -9.989 -12.726 -14.052 1.00 34.80 1355 ARG A N 1
ATOM 478 C CA . ARG A 1 66 ? -10.877 -13.063 -15.163 1.00 31.79 1355 ARG A CA 1
ATOM 479 C C . ARG A 1 66 ? -12.327 -13.106 -14.702 1.00 35.30 1355 ARG A C 1
ATOM 480 O O . ARG A 1 66 ? -13.199 -12.443 -15.272 1.00 35.68 1355 ARG A O 1
ATOM 488 N N . ASP A 1 67 ? -12.583 -13.855 -13.630 1.00 45.56 1356 ASP A N 1
ATOM 489 C CA . ASP A 1 67 ? -13.936 -14.049 -13.122 1.00 28.18 1356 ASP A CA 1
ATOM 490 C C . ASP A 1 67 ? -14.594 -12.728 -12.742 1.00 38.51 1356 ASP A C 1
ATOM 491 O O . ASP A 1 67 ? -15.788 -12.529 -12.998 1.00 41.60 1356 ASP A O 1
ATOM 496 N N . ASN A 1 68 ? -13.837 -11.803 -12.153 1.00 33.41 1357 ASN A N 1
ATOM 497 C CA . ASN A 1 68 ? -14.416 -10.562 -11.649 1.00 37.88 1357 ASN A CA 1
ATOM 498 C C . ASN A 1 68 ? -14.156 -9.362 -12.548 1.00 38.33 1357 ASN A C 1
ATOM 499 O O . ASN A 1 68 ? -14.551 -8.249 -12.194 1.00 34.32 1357 ASN A O 1
ATOM 504 N N . GLY A 1 69 ? -13.502 -9.551 -13.691 1.00 40.54 1358 GLY A N 1
ATOM 505 C CA . GLY A 1 69 ? -13.232 -8.431 -14.574 1.00 37.84 1358 GLY A CA 1
ATOM 506 C C . GLY A 1 69 ? -12.301 -7.389 -13.995 1.00 47.75 1358 GLY A C 1
ATOM 507 O O . GLY A 1 69 ? -12.477 -6.196 -14.256 1.00 43.97 1358 GLY A O 1
ATOM 508 N N . ILE A 1 70 ? -11.324 -7.807 -13.201 1.00 50.52 1359 ILE A N 1
ATOM 509 C CA . ILE A 1 70 ? -10.330 -6.892 -12.656 1.00 35.33 1359 ILE A CA 1
ATOM 510 C C . ILE A 1 70 ? -9.252 -6.670 -13.705 1.00 41.75 1359 ILE A C 1
ATOM 511 O O . ILE A 1 70 ? -8.711 -7.629 -14.268 1.00 38.56 1359 ILE A O 1
ATOM 516 N N . SER A 1 71 ? -8.932 -5.404 -13.968 1.00 38.60 1360 SER A N 1
ATOM 517 C CA . SER A 1 71 ? -8.013 -5.068 -15.047 1.00 44.62 1360 SER A CA 1
ATOM 518 C C . SER A 1 71 ? -6.551 -5.033 -14.619 1.00 39.96 1360 SER A C 1
ATOM 519 O O . SER A 1 71 ? -5.671 -5.168 -15.477 1.00 48.78 1360 SER A O 1
ATOM 522 N N . GLU A 1 72 ? -6.262 -4.874 -13.328 1.00 40.36 1361 GLU A N 1
ATOM 523 C CA . GLU A 1 72 ? -4.879 -4.747 -12.884 1.00 39.66 1361 GLU A CA 1
ATOM 524 C C . GLU A 1 72 ? -4.738 -5.306 -11.476 1.00 32.99 1361 GLU A C 1
ATOM 525 O O . GLU A 1 72 ? -5.549 -4.989 -10.603 1.00 38.10 1361 GLU A O 1
ATOM 531 N N . GLY A 1 73 ? -3.711 -6.120 -11.256 1.00 38.27 1362 GLY A N 1
ATOM 532 C CA . GLY A 1 73 ? -3.538 -6.788 -9.976 1.00 31.40 1362 GLY A CA 1
ATOM 533 C C . GLY A 1 73 ? -2.080 -6.965 -9.613 1.00 33.30 1362 GLY A C 1
ATOM 534 O O . GLY A 1 73 ? -1.204 -7.054 -10.481 1.00 35.00 1362 GLY A O 1
ATOM 535 N N . LEU A 1 74 ? -1.823 -7.025 -8.309 1.00 31.06 1363 LEU A N 1
ATOM 536 C CA . LEU A 1 74 ? -0.488 -7.232 -7.762 1.00 32.80 1363 LEU A CA 1
ATOM 537 C C . LEU A 1 74 ? -0.558 -8.375 -6.763 1.00 39.95 1363 LEU A C 1
ATOM 538 O O . LEU A 1 74 ? -1.523 -8.467 -6.010 1.00 42.51 1363 LEU A O 1
ATOM 543 N N . VAL A 1 75 ? 0.433 -9.262 -6.748 1.00 41.03 1364 VAL A N 1
ATOM 544 C CA . VAL A 1 75 ? 0.404 -10.361 -5.786 1.00 32.53 1364 VAL A CA 1
ATOM 545 C C . VAL A 1 75 ? 1.815 -10.682 -5.322 1.00 32.26 1364 VAL A C 1
ATOM 546 O O . VAL A 1 75 ? 2.742 -10.761 -6.133 1.00 38.07 1364 VAL A O 1
ATOM 550 N N . PHE A 1 76 ? 1.971 -10.855 -4.013 1.00 38.47 1365 PHE A N 1
ATOM 551 C CA . PHE A 1 76 ? 3.213 -11.309 -3.403 1.00 31.86 1365 PHE A CA 1
ATOM 552 C C . PHE A 1 76 ? 3.020 -12.724 -2.876 1.00 40.53 1365 PHE A C 1
ATOM 553 O O . PHE A 1 76 ? 1.962 -13.044 -2.324 1.00 46.25 1365 PHE A O 1
ATOM 561 N N . HIS A 1 77 ? 4.032 -13.576 -3.050 1.00 41.17 1366 HIS A N 1
ATOM 562 C CA . HIS A 1 77 ? 4.013 -14.925 -2.496 1.00 36.92 1366 HIS A CA 1
ATOM 563 C C . HIS A 1 77 ? 5.310 -15.181 -1.736 1.00 37.04 1366 HIS A C 1
ATOM 564 O O . HIS A 1 77 ? 6.216 -14.345 -1.713 1.00 44.30 1366 HIS A O 1
ATOM 571 N N . ASN A 1 78 ? 5.388 -16.340 -1.081 1.00 38.18 1367 ASN A N 1
ATOM 572 C CA . ASN A 1 78 ? 6.425 -16.590 -0.086 1.00 47.46 1367 ASN A CA 1
ATOM 573 C C . ASN A 1 78 ? 7.391 -17.699 -0.482 1.00 44.83 1367 ASN A C 1
ATOM 574 O O . ASN A 1 78 ? 8.199 -18.124 0.351 1.00 51.67 1367 ASN A O 1
ATOM 579 N N . ASN A 1 79 ? 7.341 -18.170 -1.726 1.00 45.08 1368 ASN A N 1
ATOM 580 C CA . ASN A 1 79 ? 8.107 -19.340 -2.150 1.00 46.70 1368 ASN A CA 1
ATOM 581 C C . ASN A 1 79 ? 9.547 -18.973 -2.489 1.00 45.55 1368 ASN A C 1
ATOM 582 O O . ASN A 1 79 ? 9.788 -18.271 -3.479 1.00 58.34 1368 ASN A O 1
ATOM 587 N N . PRO A 1 80 ? 10.532 -19.457 -1.724 1.00 49.09 1369 PRO A N 1
ATOM 588 C CA . PRO A 1 80 ? 11.930 -19.079 -1.995 1.00 49.44 1369 PRO A CA 1
ATOM 589 C C . PRO A 1 80 ? 12.471 -19.611 -3.314 1.00 49.30 1369 PRO A C 1
ATOM 590 O O . PRO A 1 80 ? 13.500 -19.107 -3.781 1.00 49.84 1369 PRO A O 1
ATOM 594 N N . GLU A 1 81 ? 11.839 -20.622 -3.912 1.00 52.60 1370 GLU A N 1
ATOM 595 C CA . GLU A 1 81 ? 12.237 -21.107 -5.227 1.00 41.34 1370 GLU A CA 1
ATOM 596 C C . GLU A 1 81 ? 11.589 -20.319 -6.358 1.00 41.40 1370 GLU A C 1
ATOM 597 O O . GLU A 1 81 ? 11.780 -20.670 -7.527 1.00 46.37 1370 GLU A O 1
ATOM 603 N N . GLY A 1 82 ? 10.814 -19.287 -6.042 1.00 44.41 1371 GLY A N 1
ATOM 604 C CA . GLY A 1 82 ? 10.288 -18.395 -7.050 1.00 38.16 1371 GLY A CA 1
ATOM 605 C C . GLY A 1 82 ? 8.993 -18.866 -7.689 1.00 42.30 1371 GLY A C 1
ATOM 606 O O . GLY A 1 82 ? 8.360 -19.845 -7.284 1.00 44.36 1371 GLY A O 1
ATOM 607 N N . THR A 1 83 ? 8.593 -18.117 -8.714 1.00 36.00 1372 THR A N 1
ATOM 608 C CA . THR A 1 83 ? 7.438 -18.465 -9.528 1.00 30.00 1372 THR A CA 1
ATOM 609 C C . THR A 1 83 ? 7.830 -19.558 -10.515 1.00 29.14 1372 THR A C 1
ATOM 610 O O . THR A 1 83 ? 8.856 -19.448 -11.189 1.00 36.18 1372 THR A O 1
ATOM 614 N N . CYS A 1 84 ? 7.015 -20.608 -10.607 1.00 30.40 1373 CYS A N 1
ATOM 615 C CA . CYS A 1 84 ? 7.386 -21.803 -11.356 1.00 37.20 1373 CYS A CA 1
ATOM 616 C C . CYS A 1 84 ? 7.282 -21.579 -12.870 1.00 43.71 1373 CYS A C 1
ATOM 617 O O . CYS A 1 84 ? 6.872 -20.516 -13.348 1.00 38.94 1373 CYS A O 1
ATOM 620 N N . GLY A 1 85 ? 7.652 -22.610 -13.640 1.00 35.49 1374 GLY A N 1
ATOM 621 C CA . GLY A 1 85 ? 7.630 -22.492 -15.093 1.00 31.11 1374 GLY A CA 1
ATOM 622 C C . GLY A 1 85 ? 6.232 -22.589 -15.683 1.00 37.22 1374 GLY A C 1
ATOM 623 O O . GLY A 1 85 ? 5.940 -21.990 -16.731 1.00 35.08 1374 GLY A O 1
ATOM 624 N N . PHE A 1 86 ? 5.344 -23.339 -15.022 1.00 34.93 1375 PHE A N 1
ATOM 625 C CA . PHE A 1 86 ? 3.964 -23.395 -15.486 1.00 33.12 1375 PHE A CA 1
ATOM 626 C C . PHE A 1 86 ? 3.290 -22.036 -15.362 1.00 34.72 1375 PHE A C 1
ATOM 627 O O . PHE A 1 86 ? 2.576 -21.606 -16.276 1.00 40.34 1375 PHE A O 1
ATOM 635 N N . CYS A 1 87 ? 3.498 -21.346 -14.237 1.00 29.35 1376 CYS A N 1
ATOM 636 C CA . CYS A 1 87 ? 2.959 -19.998 -14.100 1.00 30.05 1376 CYS A CA 1
ATOM 637 C C . CYS A 1 87 ? 3.496 -19.089 -15.196 1.00 29.32 1376 CYS A C 1
ATOM 638 O O . CYS A 1 87 ? 2.719 -18.444 -15.918 1.00 51.26 1376 CYS A O 1
ATOM 641 N N . VAL A 1 88 ? 4.825 -19.079 -15.365 1.00 30.63 1377 VAL A N 1
ATOM 642 C CA . VAL A 1 88 ? 5.482 -18.224 -16.353 1.00 32.89 1377 VAL A CA 1
ATOM 643 C C . VAL A 1 88 ? 4.900 -18.444 -17.746 1.00 38.48 1377 VAL A C 1
ATOM 644 O O . VAL A 1 88 ? 4.774 -17.496 -18.533 1.00 35.68 1377 VAL A O 1
ATOM 648 N N . ASN A 1 89 ? 4.515 -19.687 -18.077 1.00 32.28 1378 ASN A N 1
ATOM 649 C CA . ASN A 1 89 ? 4.019 -19.931 -19.433 1.00 30.05 1378 ASN A CA 1
ATOM 650 C C . ASN A 1 89 ? 2.498 -19.898 -19.591 1.00 31.48 1378 ASN A C 1
ATOM 651 O O . ASN A 1 89 ? 2.021 -19.803 -20.727 1.00 37.50 1378 ASN A O 1
ATOM 656 N N . MET A 1 90 ? 1.718 -19.990 -18.516 1.00 25.38 1379 MET A N 1
ATOM 657 C CA . MET A 1 90 ? 0.281 -20.186 -18.661 1.00 34.71 1379 MET A CA 1
ATOM 658 C C . MET A 1 90 ? -0.580 -19.076 -18.059 1.00 37.70 1379 MET A C 1
ATOM 659 O O . MET A 1 90 ? -1.793 -19.021 -18.346 1.00 46.67 1379 MET A O 1
ATOM 664 N N . THR A 1 91 ? 0.000 -18.184 -17.253 1.00 30.53 1380 THR A N 1
ATOM 665 C CA . THR A 1 91 ? -0.814 -17.148 -16.632 1.00 27.56 1380 THR A CA 1
ATOM 666 C C . THR A 1 91 ? -1.499 -16.270 -17.674 1.00 28.76 1380 THR A C 1
ATOM 667 O O . THR A 1 91 ? -2.679 -15.931 -17.529 1.00 47.28 1380 THR A O 1
ATOM 671 N N . GLU A 1 92 ? -0.789 -15.915 -18.748 1.00 36.52 1381 GLU A N 1
ATOM 672 C CA . GLU A 1 92 ? -1.387 -15.061 -19.772 1.00 35.91 1381 GLU A CA 1
ATOM 673 C C . GLU A 1 92 ? -2.557 -15.748 -20.474 1.00 37.89 1381 GLU A C 1
ATOM 674 O O . GLU A 1 92 ? -3.486 -15.075 -20.946 1.00 36.68 1381 GLU A O 1
ATOM 680 N N . THR A 1 93 ? -2.544 -17.077 -20.556 1.00 39.23 1382 THR A N 1
ATOM 681 C CA . THR A 1 93 ? -3.746 -17.769 -20.995 1.00 34.69 1382 THR A CA 1
ATOM 682 C C . THR A 1 93 ? -4.874 -17.543 -20.000 1.00 44.86 1382 THR A C 1
ATOM 683 O O . THR A 1 93 ? -5.952 -17.059 -20.370 1.00 38.09 1382 THR A O 1
ATOM 687 N N . LEU A 1 94 ? -4.622 -17.838 -18.716 1.00 43.02 1383 LEU A N 1
ATOM 688 C CA . LEU A 1 94 ? -5.682 -17.692 -17.716 1.00 33.81 1383 LEU A CA 1
ATOM 689 C C . LEU A 1 94 ? -6.205 -16.263 -17.657 1.00 36.54 1383 LEU A C 1
ATOM 690 O O . LEU A 1 94 ? -7.398 -16.040 -17.427 1.00 47.74 1383 LEU A O 1
ATOM 695 N N . LEU A 1 95 ? -5.324 -15.287 -17.843 1.00 39.50 1384 LEU A N 1
ATOM 696 C CA . LEU A 1 95 ? -5.693 -13.886 -17.741 1.00 31.06 1384 LEU A CA 1
ATOM 697 C C . LEU A 1 95 ? -6.640 -13.481 -18.874 1.00 41.06 1384 LEU A C 1
ATOM 698 O O . LEU A 1 95 ? -6.539 -13.986 -19.999 1.00 38.15 1384 LEU A O 1
ATOM 703 N N . PRO A 1 96 ? -7.577 -12.578 -18.602 1.00 32.66 1385 PRO A N 1
ATOM 704 C CA . PRO A 1 96 ? -8.356 -11.975 -19.685 1.00 29.86 1385 PRO A CA 1
ATOM 705 C C . PRO A 1 96 ? -7.504 -10.989 -20.464 1.00 39.93 1385 PRO A C 1
ATOM 706 O O . PRO A 1 96 ? -6.510 -10.460 -19.963 1.00 49.47 1385 PRO A O 1
ATOM 710 N N . GLU A 1 97 ? -7.915 -10.735 -21.707 1.00 44.74 1386 GLU A N 1
ATOM 711 C CA . GLU A 1 97 ? -7.073 -9.975 -22.628 1.00 55.93 1386 GLU A CA 1
ATOM 712 C C . GLU A 1 97 ? -6.770 -8.573 -22.102 1.00 53.25 1386 GLU A C 1
ATOM 713 O O . GLU A 1 97 ? -7.678 -7.814 -21.745 1.00 47.17 1386 GLU A O 1
ATOM 719 N N . ASN A 1 98 ? -5.477 -8.244 -22.065 1.00 41.65 1387 ASN A N 1
ATOM 720 C CA . ASN A 1 98 ? -4.907 -6.956 -21.671 1.00 44.07 1387 ASN A CA 1
ATOM 721 C C . ASN A 1 98 ? -4.993 -6.683 -20.175 1.00 43.57 1387 ASN A C 1
ATOM 722 O O . ASN A 1 98 ? -4.694 -5.563 -19.745 1.00 43.09 1387 ASN A O 1
ATOM 727 N N . ALA A 1 99 ? -5.383 -7.665 -19.367 1.00 44.69 1388 ALA A N 1
ATOM 728 C CA . ALA A 1 99 ? -5.243 -7.532 -17.924 1.00 40.18 1388 ALA A CA 1
ATOM 729 C C . ALA A 1 99 ? -3.774 -7.634 -17.534 1.00 44.22 1388 ALA A C 1
ATOM 730 O O . ALA A 1 99 ? -3.020 -8.427 -18.103 1.00 44.20 1388 ALA A O 1
ATOM 732 N N . LYS A 1 100 ? -3.367 -6.830 -16.559 1.00 46.73 1389 LYS A N 1
ATOM 733 C CA . LYS A 1 100 ? -1.985 -6.792 -16.098 1.00 43.39 1389 LYS A CA 1
ATOM 734 C C . LYS A 1 100 ? -1.915 -7.304 -14.667 1.00 36.77 1389 LYS A C 1
ATOM 735 O O . LYS A 1 100 ? -2.540 -6.734 -13.768 1.00 42.02 1389 LYS A O 1
ATOM 741 N N . MET A 1 101 ? -1.151 -8.367 -14.452 1.00 33.32 1390 MET A N 1
ATOM 742 C CA . MET A 1 101 ? -0.901 -8.863 -13.105 1.00 47.33 1390 MET A CA 1
ATOM 743 C C . MET A 1 101 ? 0.596 -8.998 -12.899 1.00 43.38 1390 MET A C 1
ATOM 744 O O . MET A 1 101 ? 1.266 -9.711 -13.657 1.00 40.45 1390 MET A O 1
ATOM 749 N N . THR A 1 102 ? 1.119 -8.324 -11.880 1.00 33.51 1391 THR A N 1
ATOM 750 C CA . THR A 1 102 ? 2.527 -8.437 -11.531 1.00 36.99 1391 THR A CA 1
ATOM 751 C C . THR A 1 102 ? 2.665 -9.379 -10.342 1.00 33.34 1391 THR A C 1
ATOM 752 O O . THR A 1 102 ? 1.951 -9.237 -9.343 1.00 36.62 1391 THR A O 1
ATOM 756 N N . VAL A 1 103 ? 3.571 -10.346 -10.463 1.00 28.08 1392 VAL A N 1
ATOM 757 C CA . VAL A 1 103 ? 3.771 -11.399 -9.473 1.00 34.72 1392 VAL A CA 1
ATOM 758 C C . VAL A 1 103 ? 5.149 -11.213 -8.850 1.00 43.29 1392 VAL A C 1
ATOM 759 O O . VAL A 1 103 ? 6.157 -11.153 -9.565 1.00 49.11 1392 VAL A O 1
ATOM 763 N N . VAL A 1 104 ? 5.195 -11.133 -7.523 1.00 37.38 1393 VAL A N 1
ATOM 764 C CA . VAL A 1 104 ? 6.419 -10.781 -6.804 1.00 29.14 1393 VAL A CA 1
ATOM 765 C C . VAL A 1 104 ? 6.840 -11.911 -5.874 1.00 33.74 1393 VAL A C 1
ATOM 766 O O . VAL A 1 104 ? 6.157 -12.169 -4.874 1.00 40.69 1393 VAL A O 1
ATOM 770 N N . PRO A 1 105 ? 7.947 -12.596 -6.145 1.00 42.57 1394 PRO A N 1
ATOM 771 C CA . PRO A 1 105 ? 8.442 -13.622 -5.211 1.00 32.24 1394 PRO A CA 1
ATOM 772 C C . PRO A 1 105 ? 9.169 -12.983 -4.040 1.00 35.69 1394 PRO A C 1
ATOM 773 O O . PRO A 1 105 ? 9.441 -11.772 -4.058 1.00 36.34 1394 PRO A O 1
ATOM 777 N N . PRO A 1 106 ? 9.483 -13.750 -2.991 1.00 33.42 1395 PRO A N 1
ATOM 778 C CA . PRO A 1 106 ? 10.203 -13.173 -1.850 1.00 33.91 1395 PRO A CA 1
ATOM 779 C C . PRO A 1 106 ? 11.591 -12.691 -2.242 1.00 40.25 1395 PRO A C 1
ATOM 780 O O . PRO A 1 106 ? 12.151 -13.089 -3.265 1.00 48.23 1395 PRO A O 1
ATOM 784 N N . GLU A 1 107 ? 12.146 -11.820 -1.399 1.00 43.19 1396 GLU A N 1
ATOM 785 C CA . GLU A 1 107 ? 13.469 -11.261 -1.652 1.00 45.17 1396 GLU A CA 1
ATOM 786 C C . GLU A 1 107 ? 14.521 -12.360 -1.701 1.00 49.30 1396 GLU A C 1
ATOM 787 O O . GLU A 1 107 ? 14.506 -13.297 -0.899 1.00 57.35 1396 GLU A O 1
ATOM 793 N N . GLY A 1 108 ? 15.438 -12.241 -2.656 1.00 46.94 1397 GLY A N 1
ATOM 794 C CA . GLY A 1 108 ? 16.498 -13.221 -2.783 1.00 61.64 1397 GLY A CA 1
ATOM 795 C C . GLY A 1 108 ? 16.035 -14.607 -3.163 1.00 53.56 1397 GLY A C 1
ATOM 796 O O . GLY A 1 108 ? 16.768 -15.578 -2.951 1.00 51.97 1397 GLY A O 1
ATOM 797 N N . ALA A 1 109 ? 14.828 -14.732 -3.704 1.00 43.03 1398 ALA A N 1
ATOM 798 C CA . ALA A 1 109 ? 14.392 -16.011 -4.237 1.00 51.64 1398 ALA A CA 1
ATOM 799 C C . ALA A 1 109 ? 15.384 -16.495 -5.285 1.00 43.21 1398 ALA A C 1
ATOM 800 O O . ALA A 1 109 ? 15.900 -15.709 -6.084 1.00 49.90 1398 ALA A O 1
ATOM 802 N N . ILE A 1 110 ? 15.663 -17.795 -5.265 1.00 40.64 1399 ILE A N 1
ATOM 803 C CA . ILE A 1 110 ? 16.622 -18.396 -6.187 1.00 33.42 1399 ILE A CA 1
ATOM 804 C C . ILE A 1 110 ? 15.961 -19.573 -6.894 1.00 36.85 1399 ILE A C 1
ATOM 805 O O . ILE A 1 110 ? 15.699 -20.608 -6.264 1.00 45.41 1399 ILE A O 1
ATOM 810 N N . PRO A 1 111 ? 15.670 -19.463 -8.186 1.00 39.12 1400 PRO A N 1
ATOM 811 C CA . PRO A 1 111 ? 15.012 -20.569 -8.887 1.00 35.16 1400 PRO A CA 1
ATOM 812 C C . PRO A 1 111 ? 15.963 -21.742 -9.038 1.00 39.82 1400 PRO A C 1
ATOM 813 O O . PRO A 1 111 ? 17.178 -21.573 -9.167 1.00 47.50 1400 PRO A O 1
ATOM 817 N N . VAL A 1 112 ? 15.399 -22.946 -9.016 1.00 41.88 1401 VAL A N 1
ATOM 818 C CA . VAL A 1 112 ? 16.236 -24.137 -8.929 1.00 41.07 1401 VAL A CA 1
ATOM 819 C C . VAL A 1 112 ? 15.805 -25.195 -9.940 1.00 49.01 1401 VAL A C 1
ATOM 820 O O . VAL A 1 112 ? 16.533 -26.163 -10.182 1.00 60.18 1401 VAL A O 1
ATOM 824 N N . LYS A 1 113 ? 14.628 -25.021 -10.539 1.00 42.91 1402 LYS A N 1
ATOM 825 C CA . LYS A 1 113 ? 14.135 -25.914 -11.577 1.00 45.95 1402 LYS A CA 1
ATOM 826 C C . LYS A 1 113 ? 13.903 -25.136 -12.866 1.00 49.86 1402 LYS A C 1
ATOM 827 O O . LYS A 1 113 ? 13.857 -23.901 -12.879 1.00 40.46 1402 LYS A O 1
ATOM 833 N N . ARG A 1 114 ? 13.758 -25.885 -13.957 1.00 50.99 1403 ARG A N 1
ATOM 834 C CA . ARG A 1 114 ? 13.617 -25.283 -15.275 1.00 32.97 1403 ARG A CA 1
ATOM 835 C C . ARG A 1 114 ? 12.376 -24.404 -15.333 1.00 38.95 1403 ARG A C 1
ATOM 836 O O . ARG A 1 114 ? 11.291 -24.814 -14.912 1.00 44.43 1403 ARG A O 1
ATOM 844 N N . GLY A 1 115 ? 12.541 -23.187 -15.850 1.00 35.71 1404 GLY A N 1
ATOM 845 C CA . GLY A 1 115 ? 11.439 -22.276 -16.065 1.00 33.86 1404 GLY A CA 1
ATOM 846 C C . GLY A 1 115 ? 11.146 -21.334 -14.913 1.00 33.44 1404 GLY A C 1
ATOM 847 O O . GLY A 1 115 ? 10.633 -20.234 -15.144 1.00 30.50 1404 GLY A O 1
ATOM 848 N N . ALA A 1 116 ? 11.466 -21.730 -13.683 1.00 33.36 1405 ALA A N 1
ATOM 849 C CA . ALA A 1 116 ? 11.209 -20.884 -12.527 1.00 28.48 1405 ALA A CA 1
ATOM 850 C C . ALA A 1 116 ? 12.052 -19.611 -12.569 1.00 33.54 1405 ALA A C 1
ATOM 851 O O . ALA A 1 116 ? 13.149 -19.580 -13.136 1.00 39.72 1405 ALA A O 1
ATOM 853 N N . THR A 1 117 ? 11.527 -18.550 -11.954 1.00 27.75 1406 THR A N 1
ATOM 854 C CA . THR A 1 117 ? 12.252 -17.294 -11.822 1.00 28.69 1406 THR A CA 1
ATOM 855 C C . THR A 1 117 ? 12.073 -16.739 -10.418 1.00 28.16 1406 THR A C 1
ATOM 856 O O . THR A 1 117 ? 11.014 -16.902 -9.808 1.00 34.92 1406 THR A O 1
ATOM 860 N N . GLY A 1 118 ? 13.118 -16.093 -9.911 1.00 29.65 1407 GLY A N 1
ATOM 861 C CA . GLY A 1 118 ? 13.077 -15.410 -8.640 1.00 29.97 1407 GLY A CA 1
ATOM 862 C C . GLY A 1 118 ? 12.834 -13.923 -8.756 1.00 36.82 1407 GLY A C 1
ATOM 863 O O . GLY A 1 118 ? 12.978 -13.198 -7.763 1.00 33.62 1407 GLY A O 1
ATOM 864 N N . GLU A 1 119 ? 12.461 -13.449 -9.935 1.00 36.13 1408 GLU A N 1
ATOM 865 C CA . GLU A 1 119 ? 12.277 -12.037 -10.210 1.00 35.74 1408 GLU A CA 1
ATOM 866 C C . GLU A 1 119 ? 10.793 -11.739 -10.381 1.00 37.42 1408 GLU A C 1
ATOM 867 O O . GLU A 1 119 ? 9.997 -12.622 -10.715 1.00 37.00 1408 GLU A O 1
ATOM 873 N N . THR A 1 120 ? 10.428 -10.487 -10.133 1.00 32.31 1409 THR A N 1
ATOM 874 C CA . THR A 1 120 ? 9.083 -10.026 -10.429 1.00 30.60 1409 THR A CA 1
ATOM 875 C C . THR A 1 120 ? 8.790 -10.182 -11.916 1.00 36.76 1409 THR A C 1
ATOM 876 O O . THR A 1 120 ? 9.644 -9.906 -12.763 1.00 43.80 1409 THR A O 1
ATOM 880 N N . LYS A 1 121 ? 7.586 -10.658 -12.234 1.00 35.30 1410 LYS A N 1
ATOM 881 C CA . LYS A 1 121 ? 7.117 -10.775 -13.610 1.00 37.57 1410 LYS A CA 1
ATOM 882 C C . LYS A 1 121 ? 5.806 -10.022 -13.765 1.00 35.87 1410 LYS A C 1
ATOM 883 O O . LYS A 1 121 ? 4.956 -10.047 -12.871 1.00 43.12 1410 LYS A O 1
ATOM 889 N N . VAL A 1 122 ? 5.642 -9.356 -14.900 1.00 32.52 1411 VAL A N 1
ATOM 890 C CA . VAL A 1 122 ? 4.418 -8.635 -15.216 1.00 28.56 1411 VAL A CA 1
ATOM 891 C C . VAL A 1 122 ? 3.759 -9.367 -16.376 1.00 35.93 1411 VAL A C 1
ATOM 892 O O . VAL A 1 122 ? 4.193 -9.252 -17.527 1.00 44.04 1411 VAL A O 1
ATOM 896 N N . PHE A 1 123 ? 2.709 -10.122 -16.077 1.00 34.53 1412 PHE A N 1
ATOM 897 C CA . PHE A 1 123 ? 1.944 -10.822 -17.098 1.00 35.14 1412 PHE A CA 1
ATOM 898 C C . PHE A 1 123 ? 0.852 -9.914 -17.644 1.00 39.40 1412 PHE A C 1
ATOM 899 O O . PHE A 1 123 ? 0.132 -9.268 -16.874 1.00 41.49 1412 PHE A O 1
ATOM 907 N N . THR A 1 124 ? 0.722 -9.874 -18.967 1.00 34.43 1413 THR A N 1
ATOM 908 C CA . THR A 1 124 ? -0.407 -9.224 -19.617 1.00 40.40 1413 THR A CA 1
ATOM 909 C C . THR A 1 124 ? -1.239 -10.281 -20.330 1.00 45.43 1413 THR A C 1
ATOM 910 O O . THR A 1 124 ? -0.697 -11.108 -21.070 1.00 41.26 1413 THR A O 1
ATOM 914 N N . GLY A 1 125 ? -2.550 -10.251 -20.101 1.00 55.71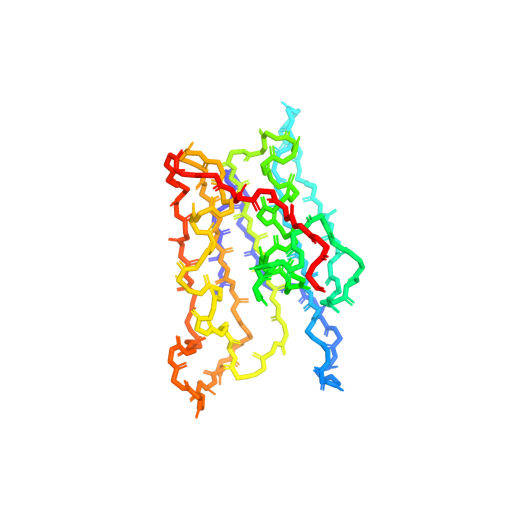 1414 GLY A N 1
ATOM 915 C CA . GLY A 1 125 ? -3.413 -11.296 -20.616 1.00 40.08 1414 GLY A CA 1
ATOM 916 C C . GLY A 1 125 ? -3.519 -11.280 -22.129 1.00 41.68 1414 GLY A C 1
ATOM 917 O O . GLY A 1 125 ? -3.454 -10.237 -22.779 1.00 43.88 1414 GLY A O 1
ATOM 918 N N . ASN A 1 126 ? -3.688 -12.469 -22.693 1.00 38.90 1415 ASN A N 1
ATOM 919 C CA . ASN A 1 126 ? -3.851 -12.660 -24.124 1.00 41.85 1415 ASN A CA 1
ATOM 920 C C . ASN A 1 126 ? -5.279 -13.097 -24.419 1.00 46.88 1415 ASN A C 1
ATOM 921 O O . ASN A 1 126 ? -6.037 -13.468 -23.518 1.00 56.52 1415 ASN A O 1
ATOM 926 N N . SER A 1 127 ? -5.623 -13.081 -25.709 1.00 53.10 1416 SER A N 1
ATOM 927 C CA . SER A 1 127 ? -6.990 -13.343 -26.145 1.00 49.77 1416 SER A CA 1
ATOM 928 C C . SER A 1 127 ? -7.419 -14.789 -25.950 1.00 37.21 1416 SER A C 1
ATOM 929 O O . SER A 1 127 ? -8.614 -15.078 -26.072 1.00 53.72 1416 SER A O 1
ATOM 932 N N . ASN A 1 128 ? -6.495 -15.699 -25.665 1.00 45.73 1417 ASN A N 1
ATOM 933 C CA . ASN A 1 128 ? -6.886 -17.076 -25.411 1.00 37.79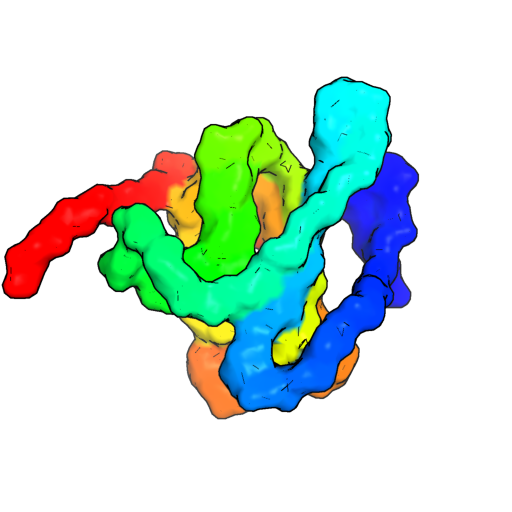 1417 ASN A CA 1
ATOM 934 C C . ASN A 1 128 ? -7.495 -17.212 -24.021 1.00 41.42 1417 ASN A C 1
ATOM 935 O O . ASN A 1 128 ? -7.275 -16.390 -23.122 1.00 48.53 1417 ASN A O 1
ATOM 940 N N . SER A 1 129 ? -8.256 -18.282 -23.853 1.00 38.76 1418 SER A N 1
ATOM 941 C CA . SER A 1 129 ? -9.001 -18.581 -22.642 1.00 43.11 1418 SER A CA 1
ATOM 94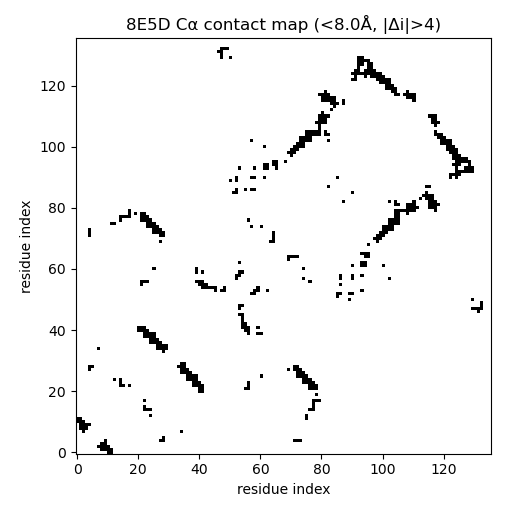2 C C . SER A 1 129 ? -8.688 -20.000 -22.204 1.00 38.27 1418 SER A C 1
ATOM 943 O O . SER A 1 129 ? -8.251 -20.825 -23.015 1.00 55.50 1418 SER A O 1
ATOM 946 N N . PRO A 1 130 ? -8.889 -20.320 -20.925 1.00 33.56 1419 PRO A N 1
ATOM 947 C CA . PRO A 1 130 ? -8.636 -21.695 -20.468 1.00 31.32 1419 PRO A CA 1
ATOM 948 C C . PRO A 1 130 ? -9.634 -22.662 -21.090 1.00 36.03 1419 PRO A C 1
ATOM 949 O O . PRO A 1 130 ? -10.843 -22.420 -21.072 1.00 49.44 1419 PRO A O 1
ATOM 953 N N . LYS A 1 131 ? -9.117 -23.757 -21.649 1.00 42.15 1420 LYS A N 1
ATOM 954 C CA . LYS A 1 131 ? -9.970 -24.827 -22.155 1.00 30.42 1420 LYS A CA 1
ATOM 955 C C . LYS A 1 131 ? -10.698 -25.502 -20.997 1.00 40.11 1420 LYS A C 1
ATOM 956 O O . LYS A 1 131 ? -10.074 -25.883 -19.999 1.00 32.35 1420 LYS A O 1
ATOM 962 N N . SER A 1 132 ? -12.016 -25.662 -21.136 1.00 38.49 1421 SER A N 1
ATOM 963 C CA . SER A 1 132 ? -12.803 -26.299 -20.085 1.00 36.22 1421 SER A CA 1
ATOM 964 C C . SER A 1 132 ? -12.561 -27.807 -20.083 1.00 49.07 1421 SER A C 1
ATOM 965 O O . SER A 1 132 ? -12.424 -28.418 -21.147 1.00 45.93 1421 SER A O 1
ATOM 968 N N . PRO A 1 133 ? -12.527 -28.436 -18.909 1.00 49.84 1422 PRO A N 1
ATOM 969 C CA . PRO A 1 133 ? -11.949 -29.786 -18.800 1.00 37.11 1422 PRO A CA 1
ATOM 970 C C . PRO A 1 133 ? -12.858 -30.920 -19.250 1.00 47.74 1422 PRO A C 1
ATOM 971 O O . PRO A 1 133 ? -13.906 -30.698 -19.863 1.00 54.24 1422 PRO A O 1
ATOM 975 N N . HIS A 1 134 ? -12.436 -32.150 -18.949 1.00 63.97 1423 HIS A N 1
ATOM 976 C CA . HIS A 1 134 ? -13.181 -33.372 -19.236 1.00 52.28 1423 HIS A CA 1
ATOM 977 C C . HIS A 1 134 ? -13.015 -34.316 -18.045 1.00 68.06 1423 HIS A C 1
ATOM 978 O O . HIS A 1 134 ? -12.427 -33.956 -17.021 1.00 81.87 1423 HIS A O 1
ATOM 985 N N . HIS A 1 135 ? -13.526 -35.537 -18.180 1.00 74.12 1424 HIS A N 1
ATOM 986 C CA . HIS A 1 135 ? -13.449 -36.565 -17.140 1.00 67.61 1424 HIS A CA 1
ATOM 987 C C . HIS A 1 135 ? -12.626 -37.740 -17.663 1.00 90.27 1424 HIS A C 1
ATOM 988 O O . HIS A 1 135 ? -13.175 -38.810 -17.944 1.00 108.64 1424 HIS A O 1
ATOM 995 N N . HIS A 1 136 ? -11.316 -37.554 -17.780 1.00 99.60 1425 HIS A N 1
ATOM 996 C CA . HIS A 1 136 ? -10.463 -38.630 -18.284 1.00 117.19 1425 HIS A CA 1
ATOM 997 C C . HIS A 1 136 ? -10.102 -39.628 -17.187 1.00 104.76 1425 HIS A C 1
ATOM 998 O O . HIS A 1 136 ? -10.619 -40.748 -17.160 1.00 94.13 1425 HIS A O 1
#

Organism: Burkholderia cenocepacia (strain H111) (NCBI:txid1055524)

InterPro domains:
  IPR001826 RHS protein, conserved region [PF03527] (1181-1214)
  IPR006530 YD repeat [TIGR01643] (469-504)
  IPR006530 YD repeat [TIGR01643] (548-573)
  IPR006530 YD repeat [TIGR01643] (575-611)
  IPR006530 YD repeat [TIGR01643] (635-673)
  IPR006530 YD repeat [TIGR01643] (720-748)
  IPR006530 YD repeat [TIGR01643] (977-1014)
  IPR006530 YD repeat [TIGR01643] (1053-1088)
  IPR008727 PAAR motif [PF05488] (73-138)
  IPR022385 Rhs repeat-associated core [TIGR03696] (1208-1288)
  IPR031325 RHS repeat [PF05593] (419-449)
  IPR031325 RHS repeat [PF05593] (635-670)
  IPR031325 RHS repeat [PF05593] (720-747)
  IPR045351 Domain of unknown function DUF6531 [PF20148] (231-306)
  IPR050708 Type VI secretion system VgrG/RHS [PTHR32305] (720-1292)
  IPR056823 Teneurin-like, YD-shell [PF25023] (480-599)
  IPR056823 Teneurin-like, YD-shell [PF25023] (989-1110)
  IPR057925 Double-stranded DNA deaminase toxin A, prePAAR motif [PF25799] (1-57)

Radius of gyration: 14.14 Å; Cα contacts (8 Å, |Δi|>4): 305; chains: 1; bounding box: 31×44×33 Å

B-factor: mean 54.99, std 29.32, range [22.76, 187.91]

Sequence (136 aa):
GSYALGPYQISAPQLPAYNGQTVGTFYYVNDAGGLESKVFSSGGPTPYPNYANAGHVAGQSALFMRDNGISEGLVFHNNPEGTCGFCVNMTETLLPENAKMTVVPPEGAIPVKRGATGETKVFTGNSNSPKSPHHH